Protein AF-A0A090QRY6-F1 (afdb_monomer_lite)

Sequence (75 aa):
MAYMTPWWGGFQFKVAVVSPNDSNNNDADIIGLRALYKQDNFSLVVNHSWTDKVMLPAGTEQDSQRTLIATSYQC

InterPro domains:
  IPR023614 Porin domain superfamily [G3DSA:2.40.160.10] (1-75)

Radius of gyration: 15.74 Å; chains: 1; bounding box: 33×22×44 Å

Structure (mmCIF, N/CA/C/O backbone):
data_AF-A0A090QRY6-F1
#
_entry.id   AF-A0A090QRY6-F1
#
loop_
_atom_site.group_PDB
_atom_site.id
_atom_site.type_symbol
_atom_site.label_atom_id
_atom_site.label_alt_id
_atom_site.label_comp_id
_atom_site.label_asym_id
_atom_site.label_entity_id
_atom_site.label_seq_id
_atom_site.pdbx_PDB_ins_code
_atom_site.Cartn_x
_atom_site.Cartn_y
_atom_site.Cartn_z
_atom_site.occupancy
_atom_site.B_iso_or_equiv
_atom_site.auth_seq_id
_atom_site.auth_comp_id
_atom_site.auth_asym_id
_atom_site.auth_atom_id
_atom_site.pdbx_PDB_model_num
ATOM 1 N N . MET A 1 1 ? -2.891 -3.651 -14.591 1.00 81.50 1 MET A N 1
ATOM 2 C CA . MET A 1 1 ? -3.804 -4.522 -13.813 1.00 81.50 1 MET A CA 1
ATOM 3 C C . MET A 1 1 ? -3.899 -4.052 -12.366 1.00 81.50 1 MET A C 1
ATOM 5 O O . MET A 1 1 ? -2.933 -3.504 -11.857 1.00 81.50 1 MET A O 1
ATOM 9 N N . ALA A 1 2 ? -5.030 -4.256 -11.686 1.00 87.19 2 ALA A N 1
ATOM 10 C CA . ALA A 1 2 ? -5.160 -3.947 -10.260 1.00 87.19 2 ALA A CA 1
ATOM 11 C C . ALA A 1 2 ? -6.046 -4.977 -9.552 1.00 87.19 2 ALA A C 1
ATOM 13 O O . ALA A 1 2 ? -7.088 -5.360 -10.079 1.00 87.19 2 ALA A O 1
ATOM 14 N N . TYR A 1 3 ? -5.640 -5.391 -8.354 1.00 91.12 3 TYR A N 1
ATOM 15 C CA . TYR A 1 3 ? -6.334 -6.374 -7.528 1.00 91.12 3 TYR A CA 1
ATOM 16 C C . TYR A 1 3 ? -6.502 -5.849 -6.104 1.00 91.12 3 TYR A C 1
ATOM 18 O O . TYR A 1 3 ? -5.669 -5.095 -5.594 1.00 91.12 3 TYR A O 1
ATOM 26 N N . MET A 1 4 ? -7.588 -6.251 -5.447 1.00 95.12 4 MET A N 1
ATOM 27 C CA . MET A 1 4 ? -7.845 -5.919 -4.049 1.00 95.12 4 MET A CA 1
ATOM 28 C C . MET A 1 4 ? -8.398 -7.119 -3.295 1.00 95.12 4 MET A C 1
ATOM 30 O O . MET A 1 4 ? -9.179 -7.894 -3.844 1.00 95.12 4 MET A O 1
ATOM 34 N N . THR A 1 5 ? -8.015 -7.251 -2.029 1.00 94.44 5 THR A N 1
ATOM 35 C CA . THR A 1 5 ? -8.576 -8.274 -1.149 1.00 94.44 5 THR A CA 1
ATOM 36 C C . THR A 1 5 ? -9.938 -7.828 -0.606 1.00 94.44 5 THR A C 1
ATOM 38 O O . THR A 1 5 ? -10.199 -6.622 -0.467 1.00 94.44 5 THR A O 1
ATOM 41 N N . PRO A 1 6 ? -10.802 -8.780 -0.220 1.00 94.19 6 PRO A N 1
ATOM 42 C CA . PRO A 1 6 ? -11.882 -8.506 0.718 1.00 94.19 6 PRO A CA 1
ATOM 43 C C . PRO A 1 6 ? -11.346 -7.919 2.031 1.00 94.19 6 PRO A C 1
ATOM 45 O O . PRO A 1 6 ? -10.146 -7.982 2.320 1.00 94.19 6 PRO A O 1
ATOM 48 N N . TRP A 1 7 ? -12.249 -7.359 2.830 1.00 94.69 7 TRP A N 1
ATOM 49 C CA . TRP A 1 7 ? -11.917 -6.874 4.165 1.00 94.69 7 TRP A CA 1
ATOM 50 C C . TRP A 1 7 ? -11.723 -8.034 5.144 1.00 94.69 7 TRP A C 1
ATOM 52 O O . TRP A 1 7 ? -12.522 -8.970 5.170 1.00 94.69 7 TRP A O 1
ATOM 62 N N . TRP A 1 8 ? -10.688 -7.940 5.977 1.00 92.25 8 TRP A N 1
ATOM 63 C CA . TRP A 1 8 ? -10.343 -8.939 6.985 1.00 92.25 8 TRP A CA 1
ATOM 64 C C . TRP A 1 8 ? -10.045 -8.249 8.317 1.00 92.25 8 TRP A C 1
ATOM 66 O O . TRP A 1 8 ? -8.982 -7.662 8.495 1.00 92.25 8 TRP A O 1
ATOM 76 N N . GLY A 1 9 ? -11.022 -8.243 9.230 1.00 88.19 9 GLY A N 1
ATOM 77 C CA . GLY A 1 9 ? -10.856 -7.644 10.562 1.00 88.19 9 GLY A CA 1
ATOM 78 C C . GLY A 1 9 ? -10.433 -6.169 10.540 1.00 88.19 9 GLY A C 1
ATOM 79 O O . GLY A 1 9 ? -9.598 -5.762 11.338 1.00 88.19 9 GLY A O 1
ATOM 80 N N . GLY A 1 10 ? -10.951 -5.387 9.586 1.00 92.69 10 GLY A N 1
ATOM 81 C CA . GLY A 1 10 ? -10.585 -3.977 9.409 1.00 92.69 10 GLY A CA 1
ATOM 82 C C . GLY A 1 10 ? -9.391 -3.732 8.486 1.00 92.69 10 GLY A C 1
ATOM 83 O O . GLY A 1 10 ? -9.095 -2.577 8.212 1.00 92.69 10 GLY A O 1
ATOM 84 N N . PHE A 1 11 ? -8.739 -4.769 7.949 1.00 95.69 11 PHE A N 1
ATOM 85 C CA . PHE A 1 11 ? -7.681 -4.632 6.944 1.00 95.69 11 PHE A CA 1
ATOM 86 C C . PHE A 1 11 ? -8.183 -4.873 5.518 1.00 95.69 11 PHE A C 1
ATOM 88 O O . PHE A 1 11 ? -9.009 -5.752 5.278 1.00 95.69 11 PHE A O 1
ATOM 95 N N . GLN A 1 12 ? -7.630 -4.139 4.555 1.00 96.81 12 GLN A N 1
ATOM 96 C CA . GLN A 1 12 ? -7.747 -4.403 3.123 1.00 96.81 12 GLN A CA 1
ATOM 97 C C . GLN A 1 12 ? -6.407 -4.130 2.437 1.00 96.81 12 GLN A C 1
ATOM 99 O O . GLN A 1 12 ? -5.766 -3.109 2.690 1.00 96.81 12 GLN A O 1
ATOM 104 N N . PHE A 1 13 ? -6.027 -4.997 1.502 1.00 95.75 13 PHE A N 1
ATOM 105 C CA . PHE A 1 13 ? -4.820 -4.836 0.700 1.00 95.75 13 PHE A CA 1
ATOM 106 C C . PHE A 1 13 ? -5.172 -4.608 -0.768 1.00 95.75 13 PHE A C 1
ATOM 108 O O . PHE A 1 13 ? -6.141 -5.171 -1.282 1.00 95.75 13 PHE A O 1
ATOM 115 N N . LYS A 1 14 ? -4.395 -3.764 -1.449 1.00 94.88 14 LYS A N 1
ATOM 116 C CA . LYS A 1 14 ? -4.501 -3.535 -2.894 1.00 94.88 14 LYS A CA 1
ATOM 117 C C . LYS A 1 14 ? -3.124 -3.602 -3.530 1.00 94.88 14 LYS A C 1
ATOM 119 O O . LYS A 1 14 ? -2.160 -3.099 -2.960 1.00 94.88 14 LYS A O 1
ATOM 124 N N . VAL A 1 15 ? -3.066 -4.172 -4.724 1.00 93.44 15 VAL A N 1
ATOM 125 C CA . VAL A 1 15 ? -1.886 -4.171 -5.587 1.00 93.44 15 VAL A CA 1
ATOM 126 C C . VAL A 1 15 ? -2.283 -3.661 -6.966 1.00 93.44 15 VAL A C 1
ATOM 128 O O . VAL A 1 15 ? -3.354 -3.995 -7.472 1.00 93.44 15 VAL A O 1
ATOM 131 N N . ALA A 1 16 ? -1.444 -2.833 -7.571 1.00 90.69 16 ALA A N 1
ATOM 132 C CA . ALA A 1 16 ? -1.607 -2.349 -8.930 1.00 90.69 16 ALA A CA 1
ATOM 133 C C . ALA A 1 16 ? -0.282 -2.477 -9.677 1.00 90.69 16 ALA A C 1
ATOM 135 O O . ALA A 1 16 ? 0.762 -2.139 -9.131 1.00 90.69 16 ALA A O 1
ATOM 136 N N . VAL A 1 17 ? -0.348 -2.953 -10.914 1.00 86.31 17 VAL A N 1
ATOM 137 C CA . VAL A 1 17 ? 0.774 -3.012 -11.851 1.00 86.31 17 VAL A CA 1
ATOM 138 C C . VAL A 1 17 ? 0.376 -2.229 -13.096 1.00 86.31 17 VAL A C 1
ATOM 140 O O . VAL A 1 17 ? -0.703 -2.470 -13.648 1.00 86.31 17 VAL A O 1
ATOM 143 N N . VAL A 1 18 ? 1.190 -1.272 -13.524 1.00 83.31 18 VAL A N 1
ATOM 144 C CA . VAL A 1 18 ? 0.977 -0.520 -14.767 1.00 83.31 18 VAL A CA 1
ATOM 145 C C . VAL A 1 18 ? 2.184 -0.737 -15.663 1.00 83.31 18 VAL A C 1
ATOM 147 O O . VAL A 1 18 ? 3.276 -0.321 -15.295 1.00 83.31 18 VAL A O 1
ATOM 150 N N . SER A 1 19 ? 1.94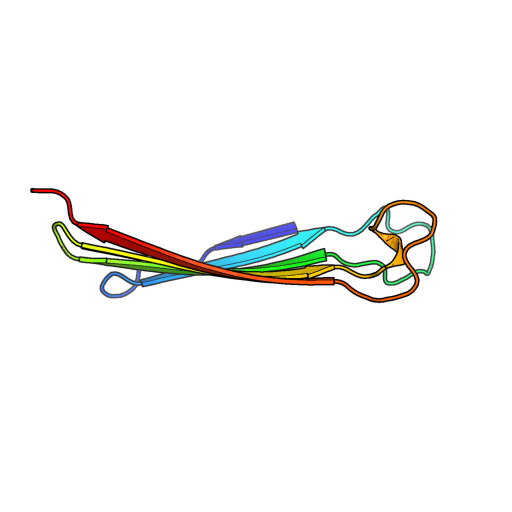8 -1.345 -16.823 1.00 76.06 19 SER A N 1
ATOM 151 C CA . SER A 1 19 ? 2.962 -1.701 -17.823 1.00 76.06 19 SER A CA 1
ATOM 152 C C . SER A 1 19 ? 2.615 -1.009 -19.148 1.00 76.06 19 SER A C 1
ATOM 154 O O . SER A 1 19 ? 1.432 -0.997 -19.521 1.00 76.06 19 SER A O 1
ATOM 156 N N . PRO A 1 20 ? 3.569 -0.403 -19.878 1.00 62.72 20 PRO A N 1
ATOM 157 C CA . PRO A 1 20 ? 3.303 0.279 -21.124 1.00 62.72 20 PRO A CA 1
ATOM 158 C C . PRO A 1 20 ? 3.418 -0.739 -22.260 1.00 62.72 20 PRO A C 1
ATOM 160 O O . PRO A 1 20 ? 4.457 -0.853 -22.891 1.00 62.72 20 PRO A O 1
ATOM 163 N N . ASN A 1 21 ? 2.307 -1.412 -22.561 1.00 59.69 21 ASN A N 1
ATOM 164 C CA . ASN A 1 21 ? 2.082 -2.144 -23.813 1.00 59.69 21 ASN A CA 1
ATOM 165 C C . ASN A 1 21 ? 2.996 -3.373 -24.059 1.00 59.69 21 ASN A C 1
ATOM 167 O O . ASN A 1 21 ? 4.177 -3.243 -24.367 1.00 59.69 21 ASN A O 1
ATOM 171 N N . ASP A 1 22 ? 2.393 -4.567 -24.088 1.00 53.41 22 ASP A N 1
ATOM 172 C CA . ASP A 1 22 ? 3.027 -5.898 -24.239 1.00 53.41 22 ASP A CA 1
ATOM 173 C C . ASP A 1 22 ? 3.849 -6.121 -25.536 1.00 53.41 22 ASP A C 1
ATOM 175 O O . ASP A 1 22 ? 4.378 -7.206 -25.770 1.00 53.41 22 ASP A O 1
ATOM 179 N N . SER A 1 23 ? 3.935 -5.126 -26.427 1.00 54.28 23 SER A N 1
ATOM 180 C CA . SER A 1 23 ? 4.602 -5.239 -27.737 1.00 54.28 23 SER A CA 1
ATOM 181 C C . SER A 1 23 ? 6.089 -4.885 -27.733 1.00 54.28 23 SER A C 1
ATOM 183 O O . SER A 1 23 ? 6.775 -5.126 -28.726 1.00 54.28 23 SER A O 1
ATOM 185 N N . ASN A 1 24 ? 6.592 -4.296 -26.647 1.00 45.59 24 ASN A N 1
ATOM 186 C CA . ASN A 1 24 ? 8.001 -3.965 -26.513 1.00 45.59 24 ASN A CA 1
ATOM 187 C C . ASN A 1 24 ? 8.536 -4.723 -25.304 1.00 45.59 24 ASN A C 1
ATOM 189 O O . ASN A 1 24 ? 7.995 -4.592 -24.215 1.00 45.59 24 ASN A O 1
ATOM 193 N N . ASN A 1 25 ? 9.563 -5.535 -25.527 1.00 50.00 25 ASN A N 1
ATOM 194 C CA . ASN A 1 25 ? 10.186 -6.483 -24.597 1.00 50.00 25 ASN A CA 1
ATOM 195 C C . ASN A 1 25 ? 10.938 -5.783 -23.439 1.00 50.00 25 ASN A C 1
ATOM 197 O O . ASN A 1 25 ? 12.077 -6.125 -23.129 1.00 50.00 25 ASN A O 1
ATOM 201 N N . ASN A 1 26 ? 10.347 -4.725 -22.891 1.00 49.41 26 ASN A N 1
ATOM 202 C CA . ASN A 1 26 ? 10.909 -3.835 -21.898 1.00 49.41 26 ASN A CA 1
ATOM 203 C C . ASN A 1 26 ? 9.993 -3.912 -20.671 1.00 49.41 26 ASN A C 1
ATOM 205 O O . ASN A 1 26 ? 8.875 -3.399 -20.714 1.00 49.41 26 ASN A O 1
ATOM 209 N N . ASP A 1 27 ? 10.475 -4.576 -19.617 1.00 56.28 27 ASP A N 1
ATOM 210 C CA . ASP A 1 27 ? 9.830 -4.784 -18.305 1.00 56.28 27 ASP A CA 1
ATOM 211 C C . ASP A 1 27 ? 9.689 -3.459 -17.520 1.00 56.28 27 ASP A C 1
ATOM 213 O O . ASP A 1 27 ? 10.109 -3.322 -16.373 1.00 56.28 27 ASP A O 1
ATOM 217 N N . ALA A 1 28 ? 9.150 -2.419 -18.152 1.00 56.94 28 ALA A N 1
ATOM 218 C CA . ALA A 1 28 ? 8.888 -1.152 -17.492 1.00 56.94 28 ALA A CA 1
ATOM 219 C C . ALA A 1 28 ? 7.578 -1.276 -16.709 1.00 56.94 28 ALA A C 1
ATOM 221 O O . ALA A 1 28 ? 6.505 -1.173 -17.290 1.00 56.94 28 ALA A O 1
ATOM 222 N N . ASP A 1 29 ? 7.652 -1.464 -15.393 1.00 71.19 29 ASP A N 1
ATOM 223 C CA . ASP A 1 29 ? 6.468 -1.634 -14.547 1.00 71.19 29 ASP A CA 1
ATOM 224 C C . ASP A 1 29 ? 6.410 -0.592 -13.421 1.00 71.19 29 ASP A C 1
ATOM 226 O O . ASP A 1 29 ? 7.381 -0.333 -12.708 1.00 71.19 29 ASP A O 1
ATOM 230 N N . ILE A 1 30 ? 5.228 -0.004 -13.215 1.00 79.69 30 ILE A N 1
ATOM 231 C CA . ILE A 1 30 ? 4.881 0.660 -11.953 1.00 79.69 30 ILE A CA 1
ATOM 232 C C . ILE A 1 30 ? 4.197 -0.376 -11.075 1.00 79.69 30 ILE A C 1
ATOM 234 O O . ILE A 1 30 ? 3.122 -0.856 -11.430 1.00 79.69 30 ILE A O 1
ATOM 238 N N . ILE A 1 31 ? 4.755 -0.654 -9.900 1.00 87.62 31 ILE A N 1
ATOM 239 C CA . ILE A 1 31 ? 4.169 -1.557 -8.907 1.00 87.62 31 ILE A CA 1
ATOM 240 C C . ILE A 1 31 ? 3.729 -0.729 -7.705 1.00 87.62 31 ILE A C 1
ATOM 242 O O . ILE A 1 31 ? 4.547 -0.134 -7.013 1.00 87.62 31 ILE A O 1
ATOM 246 N N . GLY A 1 32 ? 2.428 -0.695 -7.435 1.00 91.25 32 GLY A N 1
ATOM 247 C CA . GLY A 1 32 ? 1.832 -0.026 -6.284 1.00 91.25 32 GLY A CA 1
ATOM 248 C C . GLY A 1 32 ? 1.220 -1.021 -5.305 1.00 91.25 32 GLY A C 1
ATOM 249 O O . GLY A 1 32 ? 0.401 -1.850 -5.690 1.00 91.25 32 GLY A O 1
ATOM 250 N N . LEU A 1 33 ? 1.557 -0.895 -4.026 1.00 94.50 33 LEU A N 1
ATOM 251 C CA . LEU A 1 33 ? 0.971 -1.619 -2.904 1.00 94.50 33 LEU A CA 1
ATOM 252 C C . LEU A 1 33 ? 0.236 -0.648 -1.980 1.00 94.50 33 LEU A C 1
ATOM 254 O O . LEU A 1 33 ? 0.711 0.451 -1.689 1.00 94.50 33 LEU A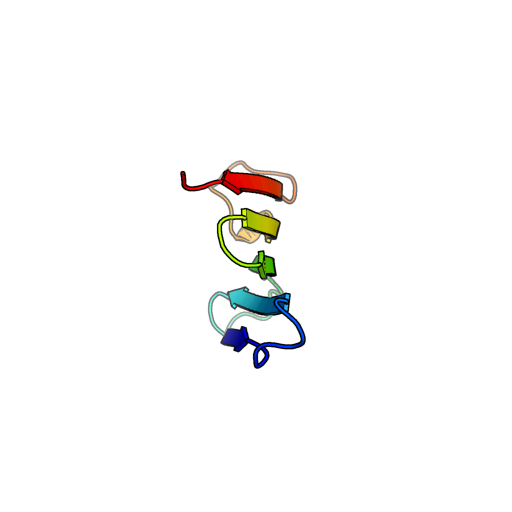 O 1
ATOM 258 N N . ARG A 1 34 ? -0.921 -1.068 -1.471 1.00 96.06 34 ARG A N 1
ATOM 259 C CA . ARG A 1 34 ? -1.674 -0.340 -0.449 1.00 96.06 34 ARG A CA 1
ATOM 260 C C . ARG A 1 34 ? -2.141 -1.286 0.640 1.00 96.06 34 ARG A C 1
ATOM 262 O O . ARG A 1 34 ? -2.804 -2.274 0.340 1.00 96.06 34 ARG A O 1
ATOM 269 N N . ALA A 1 35 ? -1.890 -0.915 1.887 1.00 96.12 35 ALA A N 1
ATOM 270 C CA . ALA A 1 35 ? -2.562 -1.461 3.055 1.00 96.12 35 ALA A CA 1
ATOM 271 C C . ALA A 1 35 ? -3.485 -0.388 3.639 1.00 96.12 35 ALA A C 1
ATOM 273 O O . ALA A 1 35 ? -3.088 0.762 3.834 1.00 96.12 35 ALA A O 1
ATOM 274 N N . LEU A 1 36 ? -4.733 -0.764 3.883 1.00 96.25 36 LEU A N 1
ATOM 275 C CA . LEU A 1 36 ? -5.749 0.071 4.500 1.00 96.25 36 LEU A CA 1
ATOM 276 C C . LEU A 1 36 ? -6.206 -0.619 5.777 1.00 96.25 36 LEU A C 1
ATOM 278 O O . LEU A 1 36 ? -6.604 -1.779 5.729 1.00 96.25 36 LEU A O 1
ATOM 282 N N . TYR A 1 37 ? -6.163 0.098 6.890 1.00 96.31 37 TYR A N 1
ATOM 283 C CA . TYR A 1 37 ? -6.764 -0.312 8.146 1.00 96.31 37 TYR A CA 1
ATOM 284 C C . TYR A 1 37 ? -7.864 0.673 8.522 1.00 96.31 37 TYR A C 1
ATOM 286 O O . TYR A 1 37 ? -7.656 1.886 8.461 1.00 96.31 37 TYR A O 1
ATOM 294 N N . LYS A 1 38 ? -9.031 0.163 8.905 1.00 95.69 38 LYS A N 1
ATOM 295 C CA . LYS A 1 38 ? -10.150 0.959 9.396 1.00 95.69 38 LYS A CA 1
ATOM 296 C C . LYS A 1 38 ? -10.783 0.271 10.598 1.00 95.69 38 LYS A C 1
ATOM 298 O O . LYS A 1 38 ? -11.185 -0.887 10.507 1.00 95.69 38 LYS A O 1
ATOM 303 N N . GLN A 1 39 ? -10.922 1.023 11.682 1.00 94.62 39 GLN A N 1
ATOM 304 C CA . GLN A 1 39 ? -11.651 0.615 12.875 1.00 94.62 39 GLN A CA 1
ATOM 305 C C . GLN A 1 39 ? -12.404 1.827 13.417 1.00 94.62 39 GLN A C 1
ATOM 307 O O . GLN A 1 39 ? -11.781 2.814 13.801 1.00 94.62 39 GLN A O 1
ATOM 312 N N . ASP A 1 40 ? -13.735 1.750 13.421 1.00 92.62 40 ASP A N 1
ATOM 313 C CA . ASP A 1 40 ? -14.630 2.815 13.879 1.00 92.62 40 ASP A CA 1
ATOM 314 C C . ASP A 1 40 ? -14.267 4.183 13.266 1.00 92.62 40 ASP A C 1
ATOM 316 O O . ASP A 1 40 ? -14.374 4.382 12.050 1.00 92.62 40 ASP A O 1
ATOM 320 N N . ASN A 1 41 ? -13.785 5.096 14.108 1.00 95.31 41 ASN A N 1
ATOM 321 C CA . ASN A 1 41 ? -13.418 6.468 13.772 1.00 95.31 41 ASN A CA 1
ATOM 322 C C . ASN A 1 41 ? -11.969 6.614 13.294 1.00 95.31 41 ASN A C 1
ATOM 324 O O . ASN A 1 41 ? -11.578 7.692 12.853 1.00 95.31 41 ASN A O 1
ATOM 328 N N . PHE A 1 42 ? -11.164 5.556 13.387 1.00 96.19 42 PHE A N 1
ATOM 329 C CA . PHE A 1 42 ? -9.759 5.550 13.009 1.00 96.19 42 PHE A CA 1
ATOM 330 C C . PHE A 1 42 ? -9.553 4.910 11.635 1.00 96.19 42 PHE A C 1
ATOM 332 O O . PHE A 1 42 ? -10.122 3.867 11.301 1.00 96.19 42 PHE A O 1
ATOM 339 N N . SER A 1 43 ? -8.696 5.521 10.822 1.00 96.31 43 SER A N 1
ATOM 340 C CA . SER A 1 43 ? -8.199 4.936 9.579 1.00 96.31 43 SER A CA 1
ATOM 341 C C . SER A 1 43 ? -6.694 5.150 9.447 1.00 96.31 43 SER A C 1
ATOM 343 O O . SER A 1 43 ? -6.173 6.213 9.779 1.00 96.31 43 SER A O 1
ATOM 345 N N . LEU A 1 44 ? -6.005 4.140 8.925 1.00 95.62 44 LEU A N 1
ATOM 346 C CA . LEU A 1 44 ? -4.588 4.159 8.584 1.00 95.62 44 LEU A CA 1
ATOM 347 C C . LEU A 1 44 ? -4.433 3.676 7.143 1.00 95.62 44 LEU A C 1
ATOM 349 O O . LEU A 1 44 ? -4.959 2.632 6.760 1.00 95.62 44 LEU A O 1
ATOM 353 N N . VAL A 1 45 ? -3.681 4.424 6.346 1.00 96.50 45 VAL A N 1
ATOM 354 C CA . VAL A 1 45 ? -3.340 4.069 4.971 1.00 96.50 45 VAL A CA 1
ATOM 355 C C . VAL A 1 45 ? -1.831 4.055 4.829 1.00 96.50 45 VAL A C 1
ATOM 357 O O . VAL A 1 45 ? -1.166 5.050 5.110 1.00 96.50 45 VAL A O 1
ATOM 360 N N . VAL A 1 46 ? -1.304 2.947 4.324 1.00 96.31 46 VAL A N 1
ATOM 361 C CA . VAL A 1 46 ? 0.079 2.832 3.872 1.00 96.31 46 VAL A CA 1
ATOM 362 C C . VAL A 1 46 ? 0.046 2.566 2.377 1.00 96.31 46 VAL A C 1
ATOM 364 O O . VAL A 1 46 ? -0.551 1.591 1.930 1.00 96.31 46 VAL A O 1
ATOM 367 N N . ASN A 1 47 ? 0.660 3.447 1.598 1.00 95.62 47 ASN A N 1
ATOM 368 C CA . ASN A 1 47 ? 0.907 3.250 0.178 1.00 95.62 47 ASN A CA 1
ATOM 369 C C . ASN A 1 47 ? 2.403 3.139 -0.041 1.00 95.62 47 ASN A C 1
ATOM 371 O O . ASN A 1 47 ? 3.162 3.952 0.480 1.00 95.62 47 ASN A O 1
ATOM 375 N N . HIS A 1 48 ? 2.806 2.185 -0.857 1.00 93.88 48 HIS A N 1
ATOM 376 C CA . HIS A 1 48 ? 4.166 2.080 -1.339 1.00 93.88 48 HIS A CA 1
ATOM 377 C C . HIS A 1 48 ? 4.136 1.860 -2.845 1.00 93.88 48 HIS A C 1
ATOM 379 O O . HIS A 1 48 ? 3.290 1.114 -3.331 1.00 93.88 48 HIS A O 1
ATOM 385 N N . SER A 1 49 ? 5.016 2.509 -3.592 1.00 92.50 49 SER A N 1
ATOM 386 C CA . SER A 1 49 ? 5.123 2.289 -5.029 1.00 92.50 49 SER A CA 1
ATOM 387 C C . SER A 1 49 ? 6.563 2.307 -5.500 1.00 92.50 49 SER A C 1
ATOM 389 O O . SER A 1 49 ? 7.326 3.183 -5.089 1.00 92.50 49 SER A O 1
ATOM 391 N N . TRP A 1 50 ? 6.869 1.400 -6.418 1.00 90.19 50 TRP A N 1
ATOM 392 C CA . TRP A 1 50 ? 8.076 1.387 -7.228 1.00 90.19 50 TRP A CA 1
ATOM 393 C C . TRP A 1 50 ? 7.712 1.785 -8.649 1.00 90.19 50 TRP A C 1
ATOM 395 O O . TRP A 1 50 ? 6.722 1.301 -9.199 1.00 90.19 50 TRP A O 1
ATOM 405 N N . THR A 1 51 ? 8.515 2.662 -9.224 1.00 87.12 51 THR A N 1
ATOM 406 C CA . THR A 1 51 ? 8.366 3.131 -10.592 1.00 87.12 51 THR A CA 1
ATOM 407 C C . THR A 1 51 ? 9.721 3.032 -11.266 1.00 87.12 51 THR A C 1
ATOM 409 O O . THR A 1 51 ? 10.659 3.714 -10.846 1.00 87.12 51 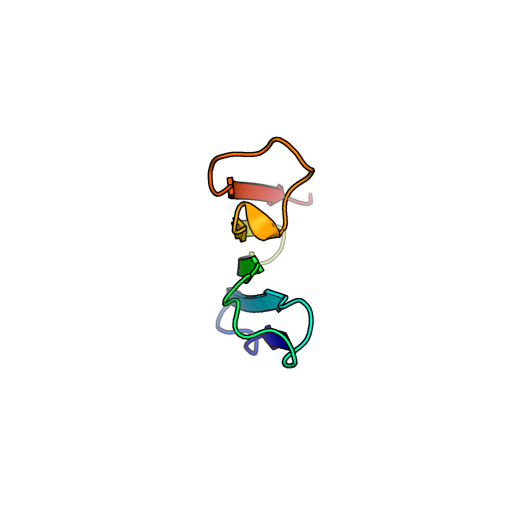THR A O 1
ATOM 412 N N . ASP A 1 52 ? 9.813 2.207 -12.305 1.00 83.06 52 ASP A N 1
ATOM 413 C CA . ASP A 1 52 ? 11.000 2.146 -13.157 1.00 83.06 52 ASP A CA 1
ATOM 414 C C . ASP A 1 52 ? 11.274 3.524 -13.785 1.00 83.06 52 ASP A C 1
ATOM 416 O O . ASP A 1 52 ? 10.346 4.235 -14.191 1.00 83.06 52 ASP A O 1
ATOM 420 N N . LYS A 1 53 ? 12.546 3.917 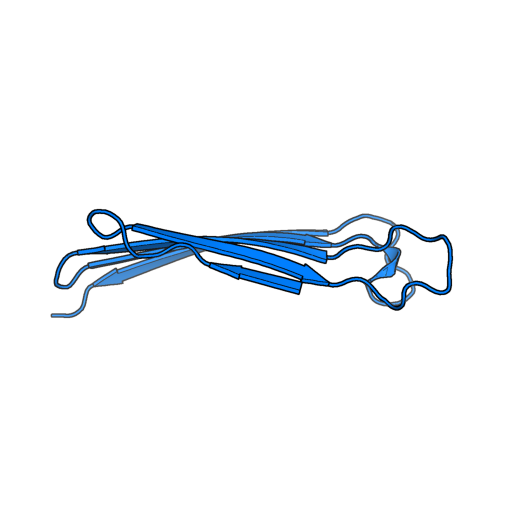-13.882 1.00 78.00 53 LYS A N 1
ATOM 421 C CA . LYS A 1 53 ? 12.964 5.157 -14.554 1.00 78.00 53 LYS A CA 1
ATOM 422 C C . LYS A 1 53 ? 12.428 5.316 -15.979 1.00 78.00 53 LYS A C 1
ATOM 424 O O . LYS A 1 53 ? 12.204 6.443 -16.411 1.00 78.00 53 LYS A O 1
ATOM 429 N N . VAL A 1 54 ? 12.175 4.218 -16.696 1.00 78.88 54 VAL A N 1
ATOM 430 C CA . VAL A 1 54 ? 11.593 4.212 -18.050 1.00 78.88 54 VAL A CA 1
ATOM 431 C C . VAL A 1 54 ? 10.169 4.790 -18.056 1.00 78.88 54 VAL A C 1
ATOM 433 O O . VAL A 1 54 ? 9.716 5.313 -19.073 1.00 78.88 54 VAL A O 1
ATOM 436 N N . MET A 1 55 ? 9.481 4.757 -16.911 1.00 74.50 55 MET A N 1
ATOM 437 C CA . MET A 1 55 ? 8.142 5.321 -16.707 1.00 74.50 55 MET A CA 1
ATOM 438 C C . MET A 1 55 ? 8.166 6.777 -16.214 1.00 74.50 55 MET A C 1
ATOM 440 O O . MET A 1 55 ? 7.108 7.390 -16.042 1.00 74.50 55 MET A O 1
ATOM 444 N N . L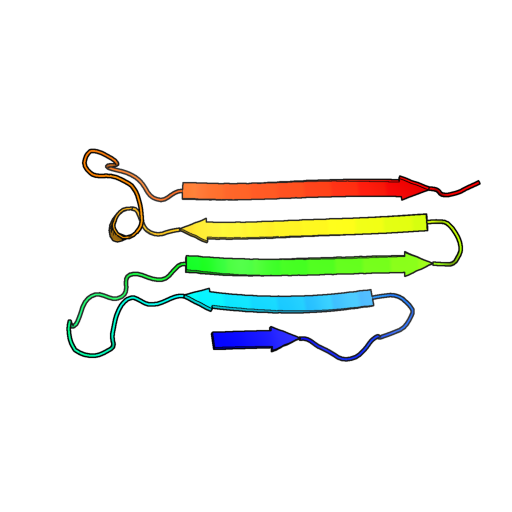EU A 1 56 ? 9.351 7.334 -15.949 1.00 75.12 56 LEU A N 1
ATOM 445 C CA . LEU A 1 56 ? 9.540 8.688 -15.431 1.00 75.12 56 LEU A CA 1
ATOM 446 C C . LEU A 1 56 ? 9.896 9.667 -16.565 1.00 75.12 56 LEU A C 1
ATOM 448 O O . LEU A 1 56 ? 10.311 9.250 -17.647 1.00 75.12 56 LEU A O 1
ATOM 452 N N . PRO A 1 57 ? 9.721 10.986 -16.357 1.00 78.50 57 PRO A N 1
ATOM 453 C CA . PRO A 1 57 ? 10.060 11.988 -17.363 1.00 78.50 57 PRO A CA 1
ATOM 454 C C . PRO A 1 57 ? 11.501 11.856 -17.877 1.00 78.50 57 PRO A C 1
ATOM 456 O O . PRO A 1 57 ? 12.411 11.473 -17.134 1.00 78.50 57 PRO A O 1
ATOM 459 N N . ALA A 1 58 ? 11.708 12.228 -19.145 1.00 71.31 58 ALA A N 1
ATOM 460 C CA . ALA A 1 58 ? 13.015 12.184 -19.794 1.00 71.31 58 ALA A CA 1
ATOM 461 C C . ALA A 1 58 ? 14.082 12.923 -18.963 1.00 71.31 58 ALA A C 1
ATOM 463 O O . ALA A 1 58 ? 13.864 14.054 -18.530 1.00 71.31 58 ALA A O 1
ATOM 464 N N . GLY A 1 59 ? 15.228 12.271 -18.750 1.00 71.44 59 GLY A N 1
ATOM 465 C CA . GLY A 1 59 ? 16.314 12.766 -17.893 1.00 71.44 59 GLY A CA 1
ATOM 466 C C . GLY A 1 59 ? 16.353 12.145 -16.494 1.00 71.44 59 GLY A C 1
ATOM 467 O O . GLY A 1 59 ? 17.260 12.444 -15.724 1.00 71.44 59 GLY A O 1
ATOM 468 N N . THR A 1 60 ? 15.408 11.262 -16.160 1.00 75.38 60 THR A N 1
ATOM 469 C CA . THR A 1 60 ? 15.454 10.507 -14.904 1.00 75.38 60 THR A CA 1
ATOM 470 C C . THR A 1 60 ? 16.325 9.263 -15.071 1.00 75.38 60 THR A C 1
ATOM 472 O O . THR A 1 60 ? 15.997 8.363 -15.838 1.00 75.38 60 THR A O 1
ATOM 475 N N . GLU A 1 61 ? 17.458 9.211 -14.370 1.00 76.62 61 GLU A N 1
ATOM 476 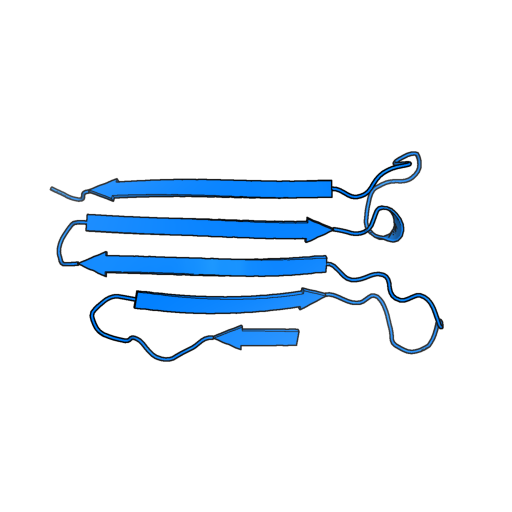C CA . GLU A 1 61 ? 18.437 8.120 -14.521 1.00 76.62 61 GLU A CA 1
ATOM 477 C C . GLU A 1 61 ? 18.241 6.956 -13.538 1.00 76.62 61 GLU A C 1
ATOM 479 O O . GLU A 1 61 ? 18.877 5.907 -13.683 1.00 76.62 61 GLU A O 1
ATOM 484 N N . GLN A 1 62 ? 17.362 7.128 -12.547 1.00 79.38 62 GLN A N 1
ATOM 485 C CA . GLN A 1 62 ? 17.183 6.212 -11.420 1.00 79.38 62 GLN A CA 1
ATOM 486 C C . GLN A 1 62 ? 15.712 5.884 -11.184 1.00 79.38 62 GLN A C 1
ATOM 488 O O . GLN A 1 62 ? 14.834 6.713 -11.428 1.00 79.38 62 GLN A O 1
ATOM 493 N N . ASP A 1 63 ? 15.465 4.683 -10.671 1.00 84.69 63 ASP A N 1
ATOM 494 C CA . ASP A 1 63 ? 14.127 4.242 -10.292 1.00 84.69 63 ASP A CA 1
ATOM 495 C C . ASP A 1 63 ? 13.592 5.083 -9.131 1.00 84.69 63 ASP A C 1
ATOM 497 O O . ASP A 1 63 ? 14.336 5.529 -8.251 1.00 84.69 63 ASP A O 1
ATOM 501 N N . SER A 1 64 ? 12.278 5.290 -9.108 1.00 85.56 64 SER A N 1
ATOM 502 C CA . SER A 1 64 ? 11.611 6.038 -8.048 1.00 85.56 64 SER A CA 1
ATOM 503 C C . SER A 1 64 ? 10.887 5.098 -7.098 1.00 85.56 64 SER A C 1
ATOM 505 O O . SER A 1 64 ? 10.151 4.202 -7.508 1.00 85.56 64 SER A O 1
ATOM 507 N N . GLN A 1 65 ? 11.069 5.339 -5.803 1.00 90.81 65 GLN A N 1
ATOM 508 C CA . GLN A 1 65 ? 10.320 4.675 -4.746 1.00 90.81 65 GLN A CA 1
ATOM 509 C C . GLN A 1 65 ? 9.589 5.721 -3.921 1.00 90.81 65 GLN A C 1
ATOM 511 O O . GLN A 1 65 ? 10.154 6.758 -3.563 1.00 90.81 65 GLN A O 1
ATOM 516 N N . ARG A 1 66 ? 8.326 5.454 -3.591 1.00 91.19 66 ARG A N 1
ATOM 517 C CA . ARG A 1 66 ? 7.514 6.374 -2.795 1.00 91.19 66 ARG A CA 1
ATOM 518 C C . ARG A 1 66 ? 6.710 5.624 -1.752 1.00 91.19 66 ARG A C 1
ATOM 520 O O . ARG A 1 66 ? 5.879 4.790 -2.089 1.00 91.19 66 ARG A O 1
ATOM 527 N N . THR A 1 67 ? 6.893 6.012 -0.494 1.00 93.50 67 THR A N 1
ATOM 528 C CA . THR A 1 67 ? 6.055 5.573 0.626 1.00 93.50 67 THR A CA 1
ATOM 529 C C . THR A 1 67 ? 5.211 6.740 1.119 1.00 93.50 67 THR A C 1
ATOM 531 O O . THR A 1 67 ? 5.729 7.830 1.352 1.00 93.50 67 THR A O 1
ATOM 534 N N . LEU A 1 68 ? 3.914 6.516 1.307 1.00 95.44 68 LEU A N 1
ATOM 535 C CA . LEU A 1 68 ? 3.002 7.448 1.959 1.00 95.44 68 LEU A CA 1
ATOM 536 C C . LEU A 1 68 ? 2.300 6.735 3.105 1.00 95.44 68 LEU A C 1
ATOM 538 O O . LEU A 1 68 ? 1.677 5.694 2.906 1.00 95.44 68 LEU A O 1
ATOM 542 N N . ILE A 1 69 ? 2.374 7.330 4.288 1.00 96.12 69 ILE A N 1
ATOM 543 C CA . ILE A 1 69 ? 1.681 6.868 5.485 1.00 96.12 69 ILE A CA 1
ATOM 544 C C . ILE A 1 69 ? 0.757 7.998 5.917 1.00 96.12 69 ILE A C 1
ATOM 546 O O . ILE A 1 69 ? 1.201 9.134 6.070 1.00 96.12 69 ILE A O 1
ATOM 550 N N . ALA A 1 70 ? -0.526 7.697 6.071 1.00 96.56 70 ALA A N 1
ATOM 551 C CA . ALA A 1 70 ? -1.525 8.657 6.511 1.00 96.56 70 ALA A CA 1
ATOM 552 C C . ALA A 1 70 ? -2.432 8.022 7.557 1.00 96.56 70 ALA A C 1
ATOM 554 O O . ALA A 1 70 ? -2.879 6.888 7.394 1.00 96.56 70 ALA A O 1
ATOM 555 N N . THR A 1 71 ? -2.730 8.775 8.606 1.00 96.44 71 THR A N 1
ATOM 556 C CA . THR A 1 71 ? -3.728 8.420 9.608 1.00 96.44 71 THR A CA 1
ATOM 557 C C . THR A 1 71 ? -4.802 9.492 9.649 1.00 96.44 71 THR A C 1
ATOM 559 O O . THR A 1 71 ? -4.548 10.666 9.378 1.00 96.44 71 THR A O 1
ATOM 562 N N . SER A 1 72 ? -6.018 9.090 9.984 1.00 96.19 72 SER A N 1
ATOM 563 C CA . SER A 1 72 ? -7.118 10.014 10.224 1.00 96.19 72 SER A CA 1
ATOM 564 C C . SER A 1 72 ? -7.982 9.499 11.359 1.00 96.19 72 SER A C 1
ATOM 566 O O . SER A 1 72 ? -8.220 8.295 11.466 1.00 96.19 72 SER A O 1
ATOM 568 N N . TYR A 1 73 ? -8.473 10.426 12.172 1.00 94.94 73 TYR A N 1
ATOM 569 C CA . TYR A 1 73 ? -9.459 10.163 13.204 1.00 94.94 73 TYR A CA 1
ATOM 570 C C . TYR A 1 73 ? -10.627 11.128 13.016 1.00 94.94 73 TYR A C 1
ATOM 572 O O . TYR A 1 73 ? -10.400 12.323 12.821 1.00 94.94 73 TYR A O 1
ATOM 580 N N . GLN A 1 74 ? -11.854 10.617 13.029 1.00 91.12 74 GLN A N 1
ATOM 581 C CA . GLN A 1 74 ? -13.059 11.414 12.810 1.00 91.12 74 GLN A CA 1
ATOM 582 C C . GLN A 1 74 ? -13.873 11.473 14.111 1.00 91.12 74 GLN A C 1
ATOM 584 O O . GLN A 1 74 ? -14.342 10.442 14.586 1.00 91.12 74 GLN A O 1
ATOM 589 N N . CYS A 1 75 ? -13.958 12.666 14.709 1.00 73.56 75 CYS A N 1
ATOM 590 C CA . CYS A 1 75 ? -14.723 12.937 15.932 1.00 73.56 75 CYS A CA 1
ATOM 591 C C . CYS A 1 75 ? -16.194 13.228 15.632 1.00 73.56 75 CYS A C 1
ATOM 593 O O . CYS A 1 75 ? -16.458 13.873 14.590 1.00 73.56 75 CYS A O 1
#

Organism: NCBI:txid754436

Secondary structure (DSSP, 8-state):
-EEEPPPBTTEEEEEEEE-S-TTS-----EEEEEEEEEETTEEEEEEEEEE-GGGSPTT--S-EEEEEEEEEE--

Foldseek 3Di:
DKDKDDDDQQKIKIWDWDDDDPPDPDPFIKIKIWIWGDDDQKIKIWIKIKGAQVRPPPPRPGIDIDIDIDMGGDD

pLDDT: mean 84.91, std 13.67, range [45.59, 96.81]